Protein AF-A0A962VUS2-F1 (afdb_monomer_lite)

Radius of gyration: 17.63 Å; chains: 1; bounding box: 31×18×57 Å

Structure (mmCIF, N/CA/C/O backbone):
data_AF-A0A962VUS2-F1
#
_entry.id   AF-A0A962VUS2-F1
#
loop_
_atom_site.group_PDB
_atom_site.id
_atom_site.type_symbol
_atom_site.label_atom_id
_atom_site.label_alt_id
_atom_site.label_comp_id
_atom_site.label_asym_id
_atom_site.label_entity_id
_atom_site.label_seq_id
_atom_site.pdbx_PDB_ins_code
_atom_site.Cartn_x
_atom_site.Cartn_y
_atom_site.Cartn_z
_atom_site.occupancy
_atom_site.B_iso_or_equiv
_atom_site.auth_seq_id
_atom_site.auth_comp_id
_atom_site.auth_asym_id
_atom_site.auth_atom_id
_atom_site.pdbx_PDB_model_num
ATOM 1 N N . SER A 1 1 ? 1.190 -12.809 3.744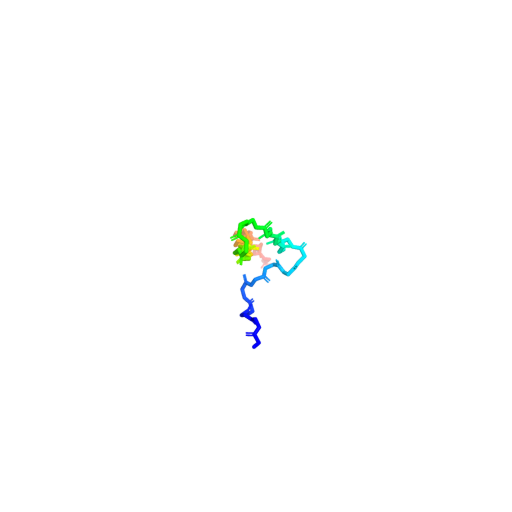 1.00 64.19 1 SER A N 1
ATOM 2 C CA . SER A 1 1 ? 2.149 -11.980 2.983 1.00 64.19 1 SER A CA 1
ATOM 3 C C . SER A 1 1 ? 1.368 -1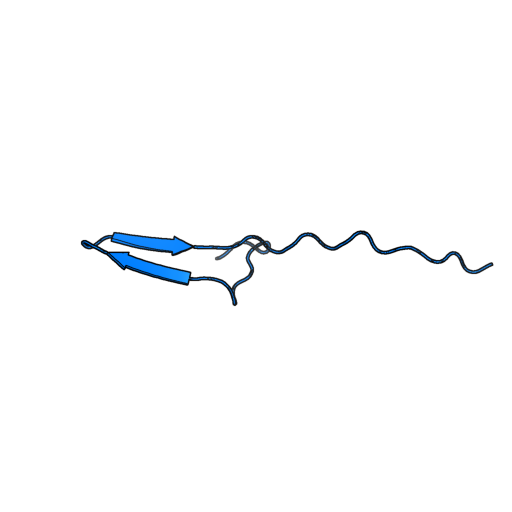0.931 2.207 1.00 64.19 1 SER A C 1
ATOM 5 O O . SER A 1 1 ? 0.284 -11.246 1.730 1.00 64.19 1 SER A O 1
ATOM 7 N N . LEU A 1 2 ? 1.842 -9.680 2.159 1.00 59.59 2 LEU A N 1
ATOM 8 C CA . LEU A 1 2 ? 1.175 -8.606 1.407 1.00 59.59 2 LEU A CA 1
ATOM 9 C C . LEU A 1 2 ? 1.359 -8.808 -0.113 1.00 59.59 2 LEU A C 1
ATOM 11 O O . LEU A 1 2 ? 2.407 -9.313 -0.509 1.00 59.59 2 LEU A O 1
ATOM 15 N N . PRO A 1 3 ? 0.377 -8.435 -0.958 1.00 67.62 3 PRO A N 1
ATOM 16 C CA . PRO A 1 3 ? 0.487 -8.570 -2.410 1.00 67.62 3 PRO A CA 1
ATOM 17 C C . PRO A 1 3 ? 1.553 -7.644 -3.009 1.00 67.62 3 PRO A C 1
ATOM 19 O O . PRO A 1 3 ? 1.655 -6.476 -2.630 1.00 67.62 3 PRO A O 1
ATOM 22 N N . ASP A 1 4 ? 2.236 -8.118 -4.052 1.00 65.31 4 ASP A N 1
ATOM 23 C CA . ASP A 1 4 ? 3.256 -7.388 -4.820 1.00 65.31 4 ASP A CA 1
ATOM 24 C C . ASP A 1 4 ? 2.740 -6.154 -5.573 1.00 65.31 4 ASP A C 1
ATOM 26 O O . ASP A 1 4 ? 3.486 -5.590 -6.353 1.00 65.31 4 ASP A O 1
ATOM 30 N N . ALA A 1 5 ? 1.497 -5.706 -5.395 1.00 62.94 5 ALA A N 1
ATOM 31 C CA . ALA A 1 5 ? 0.959 -4.485 -6.014 1.00 62.94 5 ALA A CA 1
ATOM 32 C C . ALA A 1 5 ? 0.820 -3.317 -5.020 1.00 62.94 5 ALA A C 1
ATOM 34 O O . ALA A 1 5 ? 0.299 -2.254 -5.368 1.00 62.94 5 ALA A O 1
ATOM 35 N N . VAL A 1 6 ? 1.257 -3.524 -3.778 1.00 69.19 6 VAL A N 1
ATOM 36 C CA . VAL A 1 6 ? 1.134 -2.557 -2.690 1.00 69.19 6 VAL A CA 1
ATOM 37 C C . VAL A 1 6 ? 2.375 -1.675 -2.613 1.00 69.19 6 VAL A C 1
ATOM 39 O O . VAL A 1 6 ? 3.508 -2.153 -2.733 1.00 69.19 6 VAL A O 1
ATOM 42 N N . ASP A 1 7 ? 2.149 -0.380 -2.417 1.00 71.94 7 ASP A N 1
ATOM 43 C CA . ASP A 1 7 ? 3.180 0.576 -2.022 1.00 71.94 7 ASP A CA 1
ATOM 44 C C . ASP A 1 7 ? 3.294 0.564 -0.489 1.00 71.94 7 ASP A C 1
ATOM 46 O O . ASP A 1 7 ? 2.487 1.177 0.211 1.00 71.94 7 ASP A O 1
ATOM 50 N N . ALA A 1 8 ? 4.243 -0.222 0.031 1.00 70.38 8 ALA A N 1
ATOM 51 C CA . ALA A 1 8 ? 4.394 -0.460 1.467 1.00 70.38 8 ALA A CA 1
ATOM 52 C C . ALA A 1 8 ? 4.780 0.808 2.249 1.00 70.38 8 ALA A C 1
ATOM 54 O O . ALA A 1 8 ? 4.439 0.919 3.42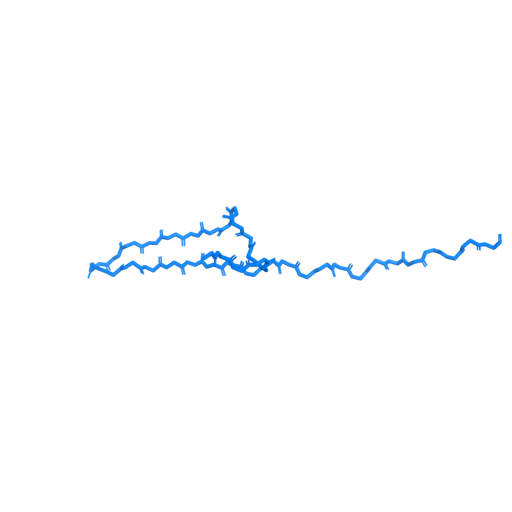4 1.00 70.38 8 ALA A O 1
ATOM 55 N N . GLU A 1 9 ? 5.439 1.772 1.602 1.00 75.12 9 GLU A N 1
ATOM 56 C CA . GLU A 1 9 ? 5.876 3.025 2.233 1.00 75.12 9 GLU A CA 1
ATOM 57 C C . GLU A 1 9 ? 4.715 3.999 2.464 1.00 75.12 9 GLU A C 1
ATOM 59 O O . GLU A 1 9 ? 4.774 4.838 3.360 1.00 75.12 9 GLU A O 1
ATOM 64 N N . LYS A 1 10 ? 3.630 3.867 1.692 1.00 77.25 10 LYS A N 1
ATOM 65 C CA . LYS A 1 10 ? 2.426 4.704 1.811 1.00 77.25 10 LYS A CA 1
ATOM 66 C C . LYS A 1 10 ? 1.301 4.045 2.619 1.00 77.25 10 LYS A C 1
ATOM 68 O O . LYS A 1 10 ? 0.183 4.564 2.650 1.00 77.25 10 LYS A O 1
ATOM 73 N N . VAL A 1 11 ? 1.556 2.899 3.254 1.00 83.06 11 VAL A N 1
ATOM 74 C CA . VAL A 1 11 ? 0.563 2.240 4.112 1.00 83.06 11 VAL A CA 1
ATOM 75 C C . VAL A 1 11 ? 0.311 3.097 5.351 1.00 83.06 11 VAL A C 1
ATOM 77 O O . VAL A 1 11 ? 1.241 3.481 6.056 1.00 83.06 11 VAL A O 1
ATOM 80 N N . ALA A 1 12 ? -0.960 3.373 5.640 1.00 84.50 12 ALA A N 1
ATOM 81 C CA . ALA A 1 12 ? -1.372 4.126 6.820 1.00 84.50 12 ALA A CA 1
ATOM 82 C C . ALA A 1 12 ? -2.360 3.305 7.648 1.00 84.50 12 ALA A C 1
ATOM 84 O O . ALA A 1 12 ? -3.206 2.608 7.095 1.00 84.50 12 ALA A O 1
ATOM 85 N N . 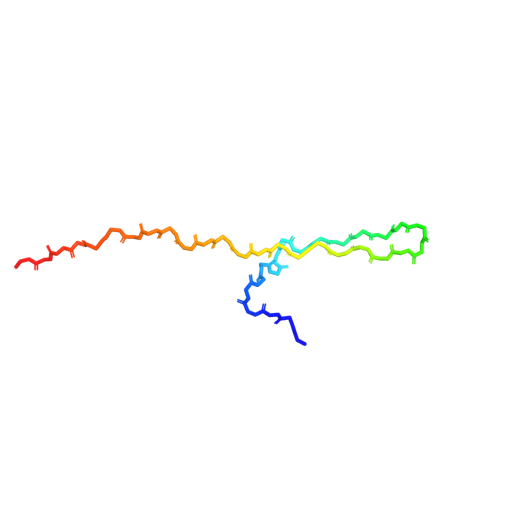ALA A 1 13 ? -2.287 3.411 8.971 1.00 89.69 13 ALA A N 1
ATOM 86 C CA . ALA A 1 13 ? -3.219 2.744 9.871 1.00 89.69 13 ALA A CA 1
ATOM 87 C C . ALA A 1 13 ? -3.788 3.735 10.888 1.00 89.69 13 ALA A C 1
ATOM 89 O O . ALA A 1 13 ? -3.086 4.635 11.355 1.00 89.69 13 ALA A O 1
ATOM 90 N N . LYS A 1 14 ? -5.068 3.577 11.225 1.00 91.25 14 LYS A N 1
ATOM 91 C CA . LYS A 1 14 ? -5.766 4.365 12.244 1.00 91.25 14 LYS A CA 1
ATOM 92 C C . LYS A 1 14 ? -6.576 3.430 13.123 1.00 91.25 14 LYS A C 1
ATOM 94 O O . LYS A 1 14 ? -7.224 2.523 12.623 1.00 91.25 14 LYS A O 1
ATOM 99 N N . CYS A 1 15 ? -6.549 3.661 14.428 1.00 85.81 15 CYS A N 1
ATOM 100 C CA . CYS A 1 15 ? -7.378 2.925 15.372 1.00 85.81 15 CYS A CA 1
ATOM 101 C C . CYS A 1 15 ? -8.386 3.887 15.994 1.00 85.81 15 CYS A C 1
ATOM 103 O O . CYS A 1 15 ? -7.989 4.927 16.528 1.00 85.81 15 CYS A O 1
ATOM 105 N N . LYS A 1 16 ? -9.674 3.565 15.898 1.00 93.62 16 LYS A N 1
ATOM 106 C CA . LYS A 1 16 ? -10.757 4.362 16.474 1.00 93.62 16 LYS A CA 1
ATOM 107 C C . LYS A 1 16 ? -11.849 3.436 17.000 1.00 93.62 16 LYS A C 1
ATOM 109 O O . LYS A 1 16 ? -12.216 2.481 16.330 1.00 93.62 16 LYS A O 1
ATOM 114 N N . ASP A 1 17 ? -12.332 3.708 18.212 1.00 93.44 17 ASP A N 1
ATOM 115 C CA . ASP A 1 17 ? -13.427 2.966 18.858 1.00 93.44 17 ASP A CA 1
ATOM 116 C C . ASP A 1 17 ? -13.196 1.439 18.916 1.00 93.44 17 ASP A C 1
ATOM 118 O O . ASP A 1 17 ? -14.120 0.639 18.801 1.00 93.44 17 ASP A O 1
ATOM 122 N N . GLY A 1 18 ? -11.934 1.023 19.080 1.00 94.00 18 GLY A N 1
ATOM 123 C CA . GLY A 1 18 ? -11.541 -0.391 19.121 1.00 94.00 18 GLY A CA 1
ATOM 124 C C . GLY A 1 18 ? -11.413 -1.064 17.750 1.00 94.00 18 GLY A C 1
ATOM 125 O O . GLY A 1 18 ? -11.117 -2.256 17.692 1.00 94.00 18 GLY A O 1
ATOM 126 N N . VAL A 1 19 ? -11.589 -0.321 16.654 1.00 93.12 19 VAL A N 1
ATOM 127 C CA . VAL A 1 19 ? -11.446 -0.819 15.282 1.00 93.12 19 VAL A CA 1
ATOM 128 C C . VAL A 1 19 ? -10.169 -0.276 14.652 1.00 93.12 19 VAL A C 1
ATOM 130 O O . VAL A 1 19 ? -9.913 0.928 14.664 1.00 93.12 19 VAL A O 1
ATOM 133 N N . LEU A 1 20 ? -9.373 -1.179 14.077 1.00 90.69 20 LEU A N 1
ATOM 134 C CA . LEU A 1 20 ? -8.181 -0.848 13.303 1.00 90.69 20 LEU A CA 1
ATOM 135 C C . LEU A 1 20 ? -8.532 -0.763 11.814 1.00 90.69 20 LEU A C 1
ATOM 137 O O . LEU A 1 20 ? -8.838 -1.770 11.178 1.00 90.69 20 LEU A O 1
ATOM 141 N N . GLU A 1 21 ? -8.432 0.434 11.252 1.00 89.75 21 GLU A N 1
ATOM 142 C CA . GLU A 1 21 ? -8.516 0.693 9.820 1.00 89.75 21 GLU A CA 1
ATOM 143 C C . GLU A 1 21 ? -7.111 0.769 9.217 1.00 89.75 21 GLU A C 1
ATOM 145 O O . GLU A 1 21 ? -6.237 1.471 9.732 1.00 89.75 21 GLU A O 1
ATOM 150 N N . VAL A 1 22 ? -6.892 0.073 8.098 1.00 88.69 22 VAL A N 1
ATOM 151 C CA . VAL A 1 22 ? -5.616 0.070 7.370 1.00 88.69 22 VAL A CA 1
ATOM 152 C C . VAL A 1 22 ? -5.859 0.481 5.922 1.00 88.69 22 VAL A C 1
ATOM 154 O O . VAL A 1 22 ? -6.64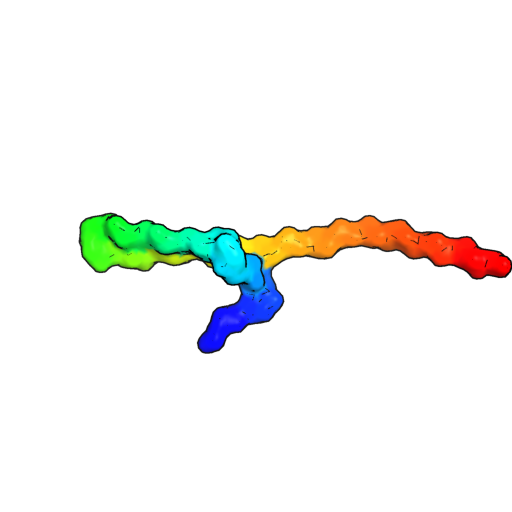1 -0.141 5.205 1.00 88.69 22 VAL A O 1
ATOM 157 N N . ILE A 1 23 ? -5.165 1.526 5.486 1.00 87.88 23 ILE A N 1
ATOM 158 C CA . ILE A 1 23 ? -5.171 2.039 4.120 1.00 87.88 23 ILE A CA 1
ATOM 159 C C . ILE A 1 23 ? -3.952 1.468 3.405 1.00 87.88 23 ILE A C 1
ATOM 161 O O . ILE A 1 23 ? -2.811 1.741 3.777 1.00 87.88 23 ILE A O 1
ATOM 165 N N . VAL A 1 24 ? -4.214 0.687 2.360 1.00 86.12 24 VAL A N 1
ATOM 166 C CA . VAL A 1 24 ? -3.191 0.031 1.546 1.00 86.12 24 VAL A CA 1
ATOM 167 C C . VAL A 1 24 ? -3.283 0.572 0.116 1.00 86.12 24 VAL A C 1
ATOM 169 O O . VAL A 1 24 ? -4.108 0.091 -0.668 1.00 86.12 24 VAL A O 1
ATOM 172 N N . PRO A 1 25 ? -2.498 1.606 -0.236 1.00 78.44 25 PRO A N 1
ATOM 173 C CA . PRO A 1 25 ? -2.547 2.186 -1.569 1.00 78.44 25 PRO A CA 1
ATOM 174 C C . PRO A 1 25 ? -1.980 1.215 -2.609 1.00 78.44 25 PRO A C 1
ATOM 176 O O . PRO A 1 25 ? -0.968 0.538 -2.400 1.00 78.44 25 PRO A O 1
ATOM 179 N N . LYS A 1 26 ? -2.648 1.161 -3.762 1.00 76.44 26 LYS A N 1
ATOM 180 C CA . LYS A 1 26 ? -2.131 0.469 -4.945 1.00 76.44 26 LYS A CA 1
ATOM 181 C C . LYS A 1 26 ? -0.980 1.284 -5.528 1.00 76.44 26 LYS A C 1
ATOM 183 O O . LYS A 1 26 ? -1.054 2.513 -5.538 1.00 76.44 26 LYS A O 1
ATOM 188 N N . ARG A 1 27 ? 0.053 0.613 -6.043 1.00 76.31 27 ARG A N 1
ATOM 189 C CA . ARG A 1 27 ? 1.114 1.302 -6.787 1.00 76.31 27 ARG A CA 1
ATOM 190 C C . ARG A 1 27 ? 0.542 2.036 -7.990 1.00 76.31 27 ARG A C 1
ATOM 192 O O . ARG A 1 27 ? -0.353 1.537 -8.674 1.00 76.31 27 ARG A O 1
ATOM 199 N N . GLU A 1 28 ? 1.099 3.212 -8.241 1.00 73.94 28 GLU A N 1
ATOM 200 C CA . GLU A 1 28 ? 0.829 3.976 -9.452 1.00 73.94 28 GLU A CA 1
ATOM 201 C C . GLU A 1 28 ? 1.213 3.135 -10.674 1.00 73.94 28 GLU A C 1
ATOM 203 O O . GLU A 1 28 ? 2.258 2.478 -10.692 1.00 73.94 28 GLU A O 1
ATOM 208 N N . SER A 1 29 ? 0.344 3.104 -11.690 1.00 72.44 29 SER A N 1
ATOM 209 C CA . SER A 1 29 ? 0.651 2.362 -12.911 1.00 72.44 29 SER A CA 1
ATOM 210 C C . SER A 1 29 ? 1.834 3.017 -13.610 1.00 72.44 29 SER A C 1
ATOM 212 O O . SER A 1 29 ? 1.859 4.242 -13.749 1.00 72.44 29 SER A O 1
ATOM 214 N N . ALA A 1 30 ? 2.773 2.210 -14.102 1.00 73.31 30 ALA A N 1
ATOM 215 C CA . ALA A 1 30 ? 3.877 2.716 -14.902 1.00 73.31 30 ALA A CA 1
ATOM 216 C C . ALA A 1 30 ? 3.334 3.547 -16.073 1.00 73.31 30 ALA A C 1
ATOM 218 O O . ALA A 1 30 ? 2.513 3.069 -16.859 1.00 73.31 30 ALA A O 1
ATOM 219 N N . GLN A 1 31 ? 3.788 4.796 -16.169 1.00 76.88 31 GLN A N 1
ATOM 220 C CA . GLN A 1 31 ? 3.448 5.659 -17.292 1.00 76.88 31 GLN A CA 1
ATOM 221 C C . GLN A 1 31 ? 3.932 4.998 -18.594 1.00 76.88 31 GLN A C 1
ATOM 223 O O . GLN A 1 31 ? 5.046 4.457 -18.623 1.00 76.88 31 GLN A O 1
ATOM 228 N N . PRO A 1 32 ? 3.130 5.017 -19.673 1.00 78.81 32 PRO A N 1
ATOM 229 C CA . PRO A 1 32 ? 3.555 4.481 -20.955 1.00 78.81 32 PRO A CA 1
ATOM 230 C C . PRO A 1 32 ? 4.807 5.229 -21.419 1.00 78.81 32 PRO A C 1
ATOM 232 O O . PRO A 1 32 ? 4.793 6.434 -21.664 1.00 78.81 32 PRO A O 1
ATOM 235 N N . ARG A 1 33 ? 5.923 4.506 -21.505 1.00 79.19 33 ARG A N 1
ATOM 236 C CA . ARG A 1 33 ? 7.213 5.052 -21.930 1.00 79.19 33 ARG A CA 1
ATOM 237 C C . ARG A 1 33 ? 7.315 5.021 -23.452 1.00 79.19 33 ARG A C 1
ATOM 239 O O . ARG A 1 33 ? 7.022 4.006 -24.081 1.00 79.19 33 ARG A O 1
ATOM 246 N N . ARG A 1 34 ? 7.725 6.145 -24.043 1.00 78.88 34 ARG A N 1
ATOM 247 C CA . ARG A 1 34 ? 7.945 6.269 -25.489 1.00 78.88 34 ARG A CA 1
ATOM 248 C C . ARG A 1 34 ? 9.148 5.408 -25.877 1.00 78.88 34 ARG A C 1
ATOM 250 O O . ARG A 1 34 ? 10.228 5.588 -25.325 1.00 78.88 34 ARG A O 1
ATOM 257 N N . ILE A 1 35 ? 8.955 4.469 -26.799 1.00 81.75 35 ILE A N 1
ATOM 258 C CA . ILE A 1 35 ? 10.034 3.633 -27.334 1.00 81.75 35 ILE A CA 1
ATOM 259 C C . ILE A 1 35 ? 10.668 4.398 -28.500 1.00 81.75 35 ILE A C 1
ATOM 261 O O . ILE A 1 35 ? 9.973 4.734 -29.459 1.00 81.75 35 ILE A O 1
ATOM 265 N N . ALA A 1 36 ? 11.957 4.722 -28.395 1.00 82.31 36 ALA A N 1
ATOM 266 C CA . ALA A 1 36 ? 12.724 5.276 -29.507 1.00 82.31 36 ALA A CA 1
ATOM 267 C C . ALA A 1 36 ? 13.116 4.134 -30.457 1.00 82.31 36 ALA A C 1
ATOM 269 O O . ALA A 1 36 ? 13.591 3.097 -30.000 1.00 82.31 36 ALA A O 1
ATOM 270 N N . ILE A 1 37 ? 12.877 4.309 -31.758 1.00 81.81 37 ILE A N 1
ATOM 271 C CA . ILE A 1 37 ? 13.348 3.385 -32.795 1.00 81.81 37 ILE A CA 1
ATOM 272 C C . ILE A 1 37 ? 14.683 3.942 -33.285 1.00 81.81 37 ILE A C 1
ATOM 274 O O . ILE A 1 37 ? 14.711 5.043 -33.832 1.00 81.81 37 ILE A O 1
ATOM 278 N N . GLU A 1 38 ? 15.769 3.209 -33.054 1.00 73.12 38 GLU A N 1
ATOM 279 C CA . GLU A 1 38 ? 17.061 3.490 -33.681 1.00 73.12 38 GLU A CA 1
ATOM 280 C C . GLU A 1 38 ? 17.108 2.792 -35.045 1.00 73.12 38 GLU A C 1
ATOM 282 O O . GLU A 1 38 ? 16.701 1.634 -35.173 1.00 73.12 38 GLU A O 1
ATOM 287 N N . SER A 1 39 ? 17.518 3.550 -36.062 1.00 69.81 39 SER A N 1
ATOM 288 C CA . SER A 1 39 ? 17.633 3.144 -37.469 1.00 69.81 39 SE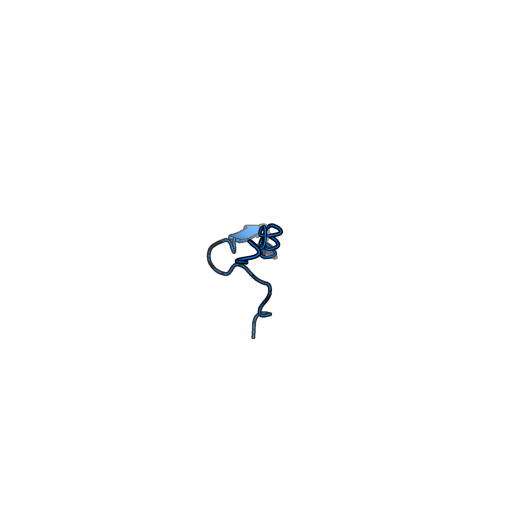R A CA 1
ATOM 289 C C . SER A 1 39 ? 19.008 2.590 -37.800 1.00 69.81 39 SER A C 1
ATOM 291 O O . SER A 1 39 ? 19.983 3.219 -37.330 1.00 69.81 39 SER A O 1
#

Sequence (39 aa):
SLPDAVDAEKVAAKCKDGVLEVIVPKRESAQPRRIAIES

pLDDT: mean 79.19, std 9.27, range [59.59, 94.0]

Foldseek 3Di:
DDDPQWPPVPWDWDDDPNDIDIDTDGDDPPDDDDDDDDD

Secondary structure (DSSP, 8-state):
---TTB-GGG-EEEEETTEEEEE-PBPPPPP-PPPP---